Protein AF-A0A7C2ZBN2-F1 (afdb_monomer_lite)

pLDDT: mean 84.75, std 14.85, range [45.03, 97.25]

Sequence (56 aa):
MPYRHEITSTIPFRAFSAPLQIEGDRRLIEVLDDCGIGEKNSLGFGCWEPIVPQTG

Structure (mmCIF, N/CA/C/O backbone):
data_AF-A0A7C2ZBN2-F1
#
_entry.id   AF-A0A7C2ZBN2-F1
#
loop_
_atom_site.group_PDB
_atom_site.id
_atom_site.type_symbol
_atom_site.label_atom_id
_atom_site.label_alt_id
_atom_site.label_comp_id
_atom_site.label_asym_id
_atom_site.label_entity_id
_atom_site.label_seq_id
_atom_site.pdbx_PDB_ins_code
_atom_site.Cartn_x
_atom_site.Cartn_y
_atom_site.Cartn_z
_atom_site.occupancy
_atom_site.B_iso_or_equiv
_atom_site.auth_seq_id
_atom_site.auth_comp_id
_atom_site.auth_asym_id
_atom_site.auth_atom_id
_atom_site.pdbx_PDB_model_num
ATOM 1 N N . MET A 1 1 ? -10.639 -8.584 -24.401 1.00 45.03 1 MET A N 1
ATOM 2 C CA . MET A 1 1 ? -9.247 -9.057 -24.241 1.00 45.03 1 MET A CA 1
ATOM 3 C C . MET A 1 1 ? -8.709 -8.443 -22.958 1.00 45.03 1 MET A C 1
ATOM 5 O O . MET A 1 1 ? -8.753 -7.221 -22.878 1.00 45.03 1 MET A O 1
ATOM 9 N N . PRO A 1 2 ? -8.295 -9.210 -21.936 1.00 50.09 2 PRO A N 1
ATOM 10 C CA . PRO A 1 2 ? -7.674 -8.608 -20.765 1.00 50.09 2 PRO A CA 1
ATOM 11 C C . PRO A 1 2 ? -6.273 -8.129 -21.165 1.00 50.09 2 PRO A C 1
ATOM 13 O O . PRO A 1 2 ? -5.418 -8.935 -21.528 1.00 50.09 2 PRO A O 1
ATOM 16 N N . TYR A 1 3 ? -6.059 -6.814 -21.167 1.00 49.56 3 TYR A N 1
ATOM 17 C CA . TYR A 1 3 ? -4.731 -6.229 -21.336 1.00 49.56 3 TYR A CA 1
ATOM 18 C C . TYR A 1 3 ? -3.882 -6.633 -20.128 1.00 49.56 3 TYR A C 1
ATOM 20 O O . TYR A 1 3 ? -4.113 -6.176 -19.012 1.00 49.56 3 TYR A O 1
ATOM 28 N N . ARG A 1 4 ? -2.921 -7.534 -20.339 1.00 53.47 4 ARG A N 1
ATOM 29 C CA . ARG A 1 4 ? -1.914 -7.871 -19.335 1.00 53.47 4 ARG A CA 1
ATOM 30 C C . ARG A 1 4 ? -0.804 -6.832 -19.471 1.00 53.47 4 ARG A C 1
ATOM 32 O O . ARG A 1 4 ? -0.087 -6.836 -20.466 1.00 53.47 4 ARG A O 1
AT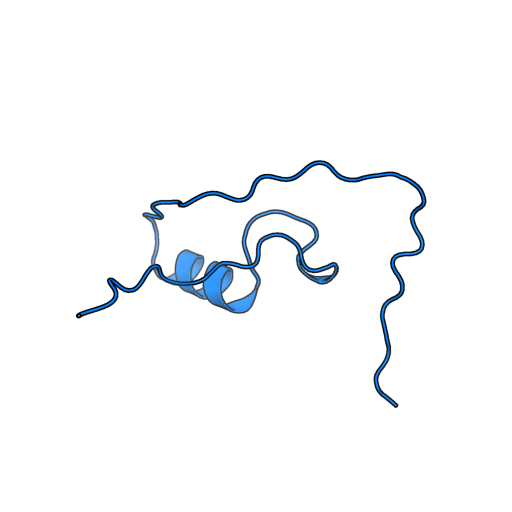OM 39 N N . HIS A 1 5 ? -0.703 -5.907 -18.519 1.00 54.75 5 HIS A N 1
ATOM 40 C CA . HIS A 1 5 ? 0.449 -5.013 -18.435 1.00 54.75 5 HIS A CA 1
ATOM 41 C C . HIS A 1 5 ? 1.678 -5.856 -18.074 1.00 54.75 5 HIS A C 1
ATOM 43 O O . HIS A 1 5 ? 1.901 -6.183 -16.912 1.00 54.75 5 HIS A O 1
ATOM 49 N N . GLU A 1 6 ? 2.444 -6.276 -19.079 1.00 59.00 6 GLU A N 1
ATOM 50 C CA . 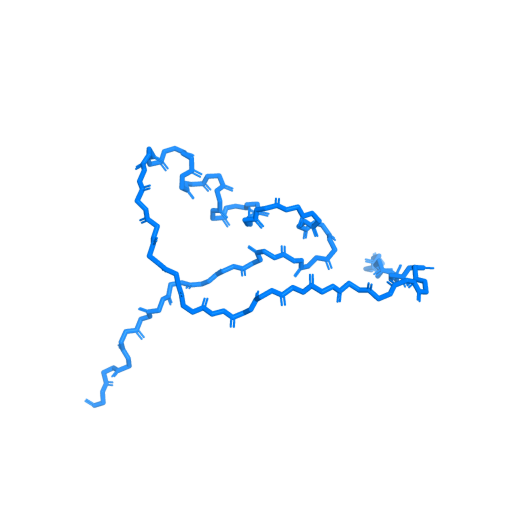GLU A 1 6 ? 3.759 -6.864 -18.849 1.00 59.00 6 GLU A CA 1
ATOM 51 C C . GLU A 1 6 ? 4.700 -5.761 -18.356 1.00 59.00 6 GLU A C 1
ATOM 53 O O . GLU A 1 6 ? 4.832 -4.707 -18.980 1.00 59.00 6 GLU A O 1
ATOM 58 N N . ILE A 1 7 ? 5.329 -5.980 -17.200 1.00 62.94 7 ILE A N 1
ATOM 59 C CA . ILE A 1 7 ? 6.356 -5.080 -16.678 1.00 62.94 7 ILE A CA 1
ATOM 60 C C . ILE A 1 7 ? 7.565 -5.198 -17.612 1.00 62.94 7 ILE A C 1
ATOM 62 O O . ILE A 1 7 ? 8.307 -6.172 -17.568 1.00 62.94 7 ILE A O 1
ATOM 66 N N . THR A 1 8 ? 7.750 -4.206 -18.481 1.00 60.00 8 THR A N 1
ATOM 67 C CA . THR A 1 8 ? 8.799 -4.183 -19.517 1.00 60.00 8 THR A CA 1
ATOM 68 C C . THR A 1 8 ? 10.170 -3.735 -19.001 1.00 60.00 8 THR A C 1
ATOM 70 O O . THR A 1 8 ? 11.145 -3.718 -19.750 1.00 60.00 8 THR A O 1
ATOM 73 N N . SER A 1 9 ? 10.264 -3.354 -17.724 1.00 66.69 9 SER A N 1
ATOM 74 C CA . SER A 1 9 ? 11.506 -2.895 -17.100 1.00 66.69 9 SER A CA 1
ATOM 75 C C . SER A 1 9 ? 12.346 -4.073 -16.613 1.00 66.69 9 SER A C 1
ATOM 77 O O . SER A 1 9 ? 11.904 -4.850 -15.772 1.00 66.69 9 SER A O 1
ATOM 79 N N . THR A 1 10 ? 13.598 -4.143 -17.062 1.00 79.25 10 THR A N 1
ATOM 80 C CA . THR A 1 10 ? 14.621 -5.056 -16.523 1.00 79.25 10 THR A CA 1
ATOM 81 C C . THR A 1 10 ? 15.257 -4.543 -15.227 1.00 79.25 10 THR A C 1
ATOM 83 O O . THR A 1 10 ? 16.054 -5.245 -14.607 1.00 79.25 10 THR A O 1
ATOM 86 N N . ILE A 1 11 ? 14.921 -3.318 -14.806 1.00 84.94 11 ILE A N 1
ATOM 87 C CA . ILE A 1 11 ? 15.437 -2.710 -13.578 1.00 84.94 11 ILE A CA 1
ATOM 88 C C . ILE A 1 11 ? 14.618 -3.232 -12.387 1.00 84.94 11 ILE A C 1
ATOM 90 O O . ILE A 1 11 ? 13.401 -3.024 -12.367 1.00 84.94 11 ILE A O 1
ATOM 94 N N . PRO A 1 12 ? 15.252 -3.878 -11.390 1.00 86.19 12 PRO A N 1
ATOM 95 C CA . PRO A 1 12 ? 14.562 -4.361 -10.203 1.00 86.19 12 PRO A CA 1
ATOM 96 C C . PRO A 1 12 ? 14.121 -3.202 -9.302 1.00 86.19 12 PRO A C 1
ATOM 98 O O . PRO A 1 12 ? 14.842 -2.218 -9.122 1.00 86.19 12 PRO A O 1
ATOM 101 N N . PHE A 1 13 ? 12.955 -3.354 -8.676 1.00 87.44 13 PHE A N 1
ATOM 102 C CA . PHE A 1 13 ? 12.443 -2.424 -7.671 1.00 87.44 13 PHE A CA 1
ATOM 103 C C . PHE A 1 13 ? 12.686 -2.974 -6.262 1.00 87.44 13 PHE A C 1
ATOM 105 O O . PHE A 1 13 ? 12.616 -4.181 -6.035 1.00 87.44 13 PHE A O 1
ATOM 112 N N . ARG A 1 14 ? 12.950 -2.083 -5.303 1.00 92.38 14 ARG A N 1
ATOM 113 C CA . ARG A 1 14 ? 12.963 -2.402 -3.869 1.00 92.38 14 ARG A CA 1
ATOM 114 C C . ARG A 1 14 ? 11.722 -1.792 -3.228 1.00 92.38 14 ARG A C 1
ATOM 116 O O . ARG A 1 14 ? 11.432 -0.627 -3.480 1.00 92.38 14 ARG A O 1
ATOM 123 N N . ALA A 1 15 ? 11.014 -2.575 -2.421 1.00 93.06 15 ALA A N 1
ATOM 124 C CA . ALA A 1 15 ? 9.784 -2.172 -1.746 1.00 93.06 15 ALA A CA 1
ATOM 125 C C . ALA A 1 15 ? 9.723 -2.768 -0.332 1.00 93.06 15 ALA A C 1
ATOM 127 O O . ALA A 1 15 ? 10.487 -3.679 -0.006 1.00 93.06 15 ALA A O 1
ATOM 128 N N . PHE A 1 16 ? 8.805 -2.257 0.487 1.00 94.25 16 PHE A N 1
ATOM 129 C CA . PHE A 1 16 ? 8.519 -2.771 1.824 1.00 94.25 16 PHE A CA 1
ATOM 130 C C . PHE A 1 16 ? 7.149 -3.449 1.851 1.00 94.25 16 PHE A C 1
ATOM 132 O O . PHE A 1 16 ? 6.218 -2.987 1.198 1.00 94.25 16 PHE A O 1
ATOM 139 N N . SER A 1 17 ? 7.038 -4.523 2.633 1.00 94.62 17 SER A N 1
ATOM 140 C CA . SER A 1 17 ? 5.775 -5.180 2.969 1.00 94.62 17 SER A CA 1
ATOM 141 C C . SER A 1 17 ? 5.760 -5.403 4.473 1.00 94.62 17 SER A C 1
ATOM 143 O O . SER A 1 17 ? 6.533 -6.212 4.986 1.00 94.62 17 SER A O 1
ATOM 145 N N . ALA A 1 18 ? 4.935 -4.642 5.181 1.00 92.88 18 ALA A N 1
ATOM 146 C CA . ALA A 1 18 ? 4.849 -4.679 6.632 1.00 92.88 18 ALA A CA 1
ATOM 147 C C . ALA A 1 18 ? 3.486 -4.146 7.100 1.00 92.88 18 ALA A C 1
ATOM 149 O O . ALA A 1 18 ? 2.865 -3.365 6.376 1.00 92.88 18 ALA A O 1
ATOM 150 N N . PRO A 1 19 ? 3.042 -4.513 8.315 1.00 94.19 19 PRO A N 1
ATOM 151 C CA . PRO A 1 19 ? 1.935 -3.835 8.976 1.00 94.19 19 PRO A CA 1
ATOM 152 C C . PRO A 1 19 ? 2.214 -2.335 9.127 1.00 94.19 19 PRO A C 1
ATOM 154 O O . PRO A 1 19 ? 3.337 -1.932 9.436 1.00 94.19 19 PRO A O 1
ATOM 157 N N . LEU A 1 20 ? 1.177 -1.521 8.951 1.00 91.75 20 LEU A N 1
ATOM 158 C CA . LEU A 1 20 ? 1.228 -0.067 9.073 1.00 91.75 20 LEU A CA 1
ATOM 159 C C . LEU A 1 20 ? 0.006 0.420 9.858 1.00 91.75 20 LEU A C 1
ATOM 161 O O . LEU A 1 20 ? -1.101 -0.070 9.651 1.00 91.75 20 LEU A O 1
ATOM 165 N N . GLN A 1 21 ? 0.210 1.411 10.724 1.00 93.75 21 GLN A N 1
ATOM 166 C CA . GLN A 1 21 ? -0.863 2.194 11.336 1.00 93.75 21 GLN A CA 1
ATOM 167 C C . GLN A 1 21 ? -0.973 3.530 10.593 1.00 93.75 21 GLN A C 1
ATOM 169 O O . GLN A 1 21 ? 0.019 4.248 10.472 1.00 93.75 21 GLN A O 1
ATOM 174 N N . ILE A 1 22 ? -2.162 3.840 10.069 1.00 91.00 22 ILE A N 1
ATOM 175 C CA . ILE A 1 22 ? -2.437 5.056 9.292 1.00 91.00 22 ILE A CA 1
ATOM 176 C C . ILE A 1 22 ? -3.382 5.950 10.091 1.00 91.00 22 ILE A C 1
ATOM 178 O O . ILE A 1 22 ? -4.440 5.505 10.532 1.00 91.00 22 ILE A O 1
ATOM 182 N N . GLU A 1 23 ? -3.017 7.221 10.238 1.00 94.56 23 GLU A N 1
ATOM 183 C CA . GLU A 1 23 ? -3.830 8.253 10.880 1.00 94.56 23 GLU A CA 1
ATOM 184 C C . GLU A 1 23 ? -3.773 9.531 10.035 1.00 94.56 23 GLU A C 1
ATOM 186 O O . GLU A 1 23 ? -2.721 9.877 9.494 1.00 94.56 23 GLU A O 1
ATOM 191 N N . GLY A 1 24 ? -4.896 10.236 9.888 1.00 94.38 24 GLY A N 1
ATOM 192 C CA . GLY A 1 24 ? -4.957 11.444 9.066 1.00 94.38 24 GLY A CA 1
ATOM 193 C C . GLY A 1 24 ? -6.372 11.840 8.657 1.00 94.38 24 GLY A C 1
ATOM 194 O O . GLY A 1 24 ? -7.357 11.329 9.192 1.00 94.38 24 GLY A O 1
ATOM 195 N N . ASP A 1 25 ? -6.469 12.768 7.701 1.00 97.25 25 ASP A N 1
ATOM 196 C CA . ASP A 1 25 ? -7.751 13.181 7.124 1.00 97.25 25 ASP A CA 1
ATOM 197 C C . ASP A 1 25 ? -8.432 11.986 6.446 1.00 97.25 25 ASP A C 1
ATOM 199 O O . ASP A 1 25 ? -7.859 11.330 5.573 1.00 97.25 25 ASP A O 1
ATOM 203 N N . ARG A 1 26 ? -9.685 11.736 6.827 1.00 95.56 26 ARG A N 1
ATOM 204 C CA . ARG A 1 26 ? -10.491 10.636 6.303 1.00 95.56 26 ARG A CA 1
ATOM 205 C C . ARG A 1 26 ? -10.577 10.634 4.775 1.00 95.56 26 ARG A C 1
ATOM 207 O O . ARG A 1 26 ? -10.515 9.566 4.183 1.00 95.56 26 ARG A O 1
ATOM 214 N N . ARG A 1 27 ? -10.671 11.800 4.133 1.00 96.62 27 ARG A N 1
ATOM 215 C CA . ARG A 1 27 ? -10.766 11.904 2.667 1.00 96.62 27 ARG A CA 1
ATOM 216 C C . ARG A 1 27 ? -9.491 11.435 1.979 1.00 96.62 27 ARG A C 1
ATOM 218 O O . ARG A 1 27 ? -9.547 10.897 0.883 1.00 96.62 27 ARG A O 1
ATOM 225 N N . LEU A 1 28 ? -8.338 11.641 2.615 1.00 95.06 28 LEU A N 1
ATOM 226 C CA . LEU A 1 28 ? -7.065 11.144 2.096 1.00 95.06 28 LEU A CA 1
ATOM 227 C C . LEU A 1 28 ? -6.944 9.636 2.297 1.00 95.06 28 LEU A C 1
ATOM 229 O O . LEU A 1 28 ? -6.433 8.953 1.419 1.00 95.06 28 LEU A O 1
ATOM 233 N N . ILE A 1 29 ? -7.450 9.117 3.416 1.00 94.38 29 ILE A N 1
ATOM 234 C CA . ILE A 1 29 ? -7.490 7.673 3.668 1.00 94.38 29 ILE A CA 1
ATOM 235 C C . ILE A 1 29 ? -8.401 6.971 2.652 1.00 94.38 29 ILE A C 1
ATOM 237 O O . ILE A 1 29 ? -8.024 5.927 2.138 1.00 94.38 29 ILE A O 1
ATOM 241 N N . GLU A 1 30 ? -9.542 7.565 2.298 1.00 94.94 30 GLU A N 1
ATOM 242 C CA . GLU A 1 30 ? -10.427 7.046 1.242 1.00 94.94 30 GLU A CA 1
ATOM 243 C C . GLU A 1 30 ? -9.708 6.993 -0.120 1.00 94.94 30 GLU A C 1
ATOM 245 O O . GLU A 1 30 ? -9.770 5.985 -0.814 1.00 94.94 30 GLU A O 1
ATOM 250 N N . VAL A 1 31 ? -8.911 8.013 -0.465 1.00 94.62 31 VAL A N 1
ATOM 251 C CA . VAL A 1 31 ? -8.075 7.981 -1.683 1.00 94.62 31 VAL A CA 1
ATOM 252 C C . VAL A 1 31 ? -7.011 6.879 -1.625 1.00 94.62 31 VAL A C 1
ATOM 254 O O . VAL A 1 31 ? -6.717 6.261 -2.646 1.00 94.62 31 VAL A O 1
ATOM 257 N N . LEU A 1 32 ? -6.413 6.628 -0.458 1.00 93.31 32 LEU A N 1
ATOM 258 C CA . LEU A 1 32 ? -5.449 5.537 -0.284 1.00 93.31 32 LEU A CA 1
ATOM 259 C C . LEU A 1 32 ? -6.101 4.156 -0.421 1.00 93.31 32 LEU A C 1
ATOM 261 O O . LEU A 1 32 ? -5.441 3.236 -0.900 1.00 93.31 32 LEU A O 1
ATOM 265 N N . ASP A 1 33 ? -7.354 4.002 0.003 1.00 93.12 33 ASP A N 1
ATOM 266 C CA . ASP A 1 33 ? -8.132 2.767 -0.165 1.00 93.12 33 ASP A CA 1
ATOM 267 C C . ASP A 1 33 ? -8.395 2.488 -1.653 1.00 93.12 33 ASP A C 1
ATOM 269 O O . ASP A 1 33 ? -8.134 1.390 -2.140 1.00 93.12 33 ASP A O 1
ATOM 273 N N . ASP A 1 34 ? -8.787 3.519 -2.406 1.00 94.62 34 ASP A N 1
ATOM 274 C CA . ASP A 1 34 ? -9.091 3.394 -3.834 1.00 94.62 34 ASP A CA 1
ATOM 275 C C . ASP A 1 34 ? -7.841 3.217 -4.715 1.00 94.62 34 ASP A C 1
ATOM 277 O O . ASP A 1 34 ? -7.856 2.472 -5.700 1.00 94.62 34 ASP A O 1
ATOM 281 N N . CYS A 1 35 ? -6.756 3.933 -4.403 1.00 94.94 35 CYS A N 1
ATOM 282 C CA . CYS A 1 35 ? -5.594 4.055 -5.290 1.00 94.94 35 CYS A CA 1
ATOM 283 C C . CYS A 1 35 ? -4.348 3.303 -4.809 1.00 94.94 35 CYS A C 1
ATOM 285 O O . CYS A 1 35 ? -3.473 3.023 -5.626 1.00 94.94 35 CYS A O 1
ATOM 287 N N . GLY A 1 36 ? -4.231 2.989 -3.519 1.00 94.88 36 GLY A N 1
ATOM 288 C CA . GLY A 1 36 ? -2.998 2.496 -2.906 1.00 94.88 36 GLY A CA 1
ATOM 289 C C . GLY A 1 36 ? -2.047 3.603 -2.430 1.00 94.88 36 GLY A C 1
ATOM 290 O O . GLY A 1 36 ? -2.225 4.794 -2.686 1.00 94.88 36 GLY A O 1
ATOM 291 N N . ILE A 1 37 ? -1.013 3.196 -1.692 1.00 94.06 37 ILE A N 1
ATOM 292 C CA . ILE A 1 37 ? -0.070 4.074 -0.992 1.00 94.06 37 ILE A CA 1
ATOM 293 C C . ILE A 1 37 ? 1.212 4.267 -1.812 1.00 94.06 37 ILE A C 1
ATOM 295 O O . ILE A 1 37 ? 1.800 3.312 -2.316 1.00 94.06 37 ILE A O 1
ATOM 299 N N . GLY A 1 38 ? 1.705 5.504 -1.881 1.00 93.25 38 GLY A N 1
ATOM 300 C CA . GLY A 1 38 ? 2.997 5.818 -2.493 1.00 93.25 38 GLY A CA 1
ATOM 301 C C . GLY A 1 38 ? 2.953 5.851 -4.021 1.00 93.25 38 GLY A C 1
ATOM 302 O O . GLY A 1 38 ? 2.007 6.356 -4.611 1.00 93.25 38 GLY A O 1
ATOM 303 N N . GLU A 1 39 ? 4.015 5.373 -4.670 1.00 93.62 39 GLU A N 1
ATOM 304 C CA . GLU A 1 39 ? 4.169 5.443 -6.126 1.00 93.62 39 GLU A CA 1
ATOM 305 C C . GLU A 1 39 ? 3.903 4.094 -6.814 1.00 93.62 39 GLU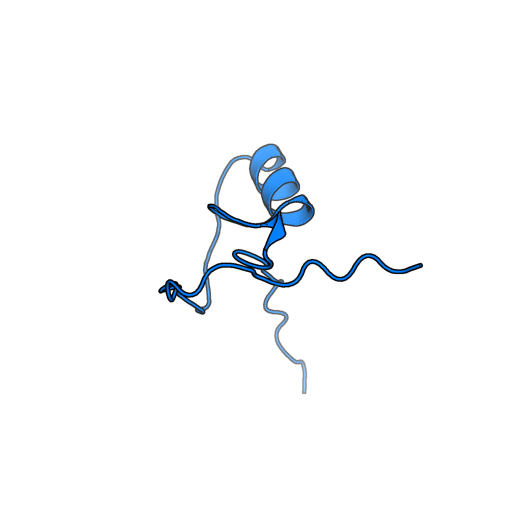 A C 1
ATOM 307 O O . GLU A 1 39 ? 3.972 3.030 -6.202 1.00 93.62 39 GLU A O 1
ATOM 312 N N . LYS A 1 40 ? 3.709 4.135 -8.142 1.00 92.06 40 LYS A N 1
ATOM 313 C CA . LYS A 1 40 ? 3.613 2.952 -9.024 1.00 92.06 40 LYS A CA 1
ATOM 314 C C . LYS A 1 40 ? 2.419 2.030 -8.729 1.00 92.06 40 LYS A C 1
ATOM 316 O O . LYS A 1 40 ? 2.497 0.832 -9.006 1.00 92.06 40 LYS A O 1
ATOM 321 N N . ASN A 1 41 ? 1.295 2.574 -8.259 1.00 94.19 41 ASN A N 1
ATOM 322 C CA . ASN A 1 41 ? 0.115 1.762 -7.941 1.00 94.19 41 ASN A CA 1
ATOM 323 C C . ASN A 1 41 ? -0.449 1.003 -9.149 1.00 94.19 41 ASN A C 1
ATOM 325 O O . ASN A 1 41 ? -0.811 -0.164 -9.034 1.00 94.19 41 ASN A O 1
ATOM 329 N N . SER A 1 42 ? -0.399 1.599 -10.344 1.00 90.94 42 SER A N 1
ATOM 330 C CA . SER A 1 42 ? -0.803 0.934 -11.592 1.00 90.94 42 SER A CA 1
ATOM 331 C C . SER A 1 42 ? 0.080 -0.258 -11.993 1.00 90.94 42 SER A C 1
ATOM 333 O O . SER A 1 42 ? -0.310 -1.039 -12.856 1.00 90.94 42 SER A O 1
ATOM 335 N N . LEU A 1 43 ? 1.255 -0.417 -11.370 1.00 89.62 43 LEU A N 1
ATOM 336 C CA . LEU A 1 43 ? 2.137 -1.580 -11.521 1.00 89.62 43 LEU A CA 1
ATOM 337 C C . LEU A 1 43 ? 1.966 -2.604 -10.383 1.00 89.62 43 LEU A C 1
ATOM 339 O O . LEU A 1 43 ? 2.720 -3.574 -10.332 1.00 89.62 43 LEU A O 1
ATOM 343 N N . GLY A 1 44 ? 1.004 -2.398 -9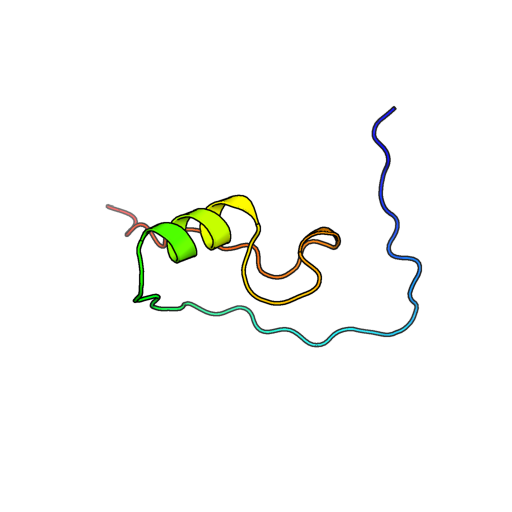.477 1.00 90.19 44 GLY A N 1
ATOM 344 C CA . GLY A 1 44 ? 0.677 -3.318 -8.384 1.00 90.19 44 GLY A CA 1
ATOM 345 C C . GLY A 1 44 ? 1.390 -3.047 -7.055 1.00 90.19 44 GLY A C 1
ATOM 346 O O . GLY A 1 44 ? 1.334 -3.893 -6.167 1.00 90.19 44 GLY A O 1
ATOM 347 N N . PHE A 1 45 ? 2.061 -1.902 -6.889 1.00 93.94 45 PHE A N 1
ATOM 348 C CA . PHE A 1 45 ? 2.699 -1.523 -5.620 1.00 93.94 45 PHE A CA 1
ATOM 349 C C . PHE A 1 45 ? 1.768 -0.700 -4.721 1.00 93.94 45 PHE A C 1
ATOM 351 O O . PHE A 1 45 ? 0.886 0.009 -5.199 1.00 93.94 45 PHE A O 1
ATOM 358 N N . GLY A 1 46 ? 1.989 -0.761 -3.406 1.00 94.50 46 GLY A N 1
ATOM 359 C CA . GLY A 1 46 ? 1.275 0.092 -2.450 1.00 94.50 46 GLY A CA 1
ATOM 360 C C . GLY A 1 46 ? -0.164 -0.327 -2.148 1.00 94.50 46 GLY A C 1
ATOM 361 O O . GLY A 1 46 ? -0.864 0.400 -1.450 1.00 94.50 46 GLY A O 1
ATOM 362 N N . CYS A 1 47 ? -0.611 -1.477 -2.654 1.00 94.25 47 CYS A N 1
ATOM 363 C CA . CYS A 1 47 ? -1.875 -2.074 -2.236 1.00 94.25 47 CYS A CA 1
ATOM 364 C C . CYS A 1 47 ? -1.796 -2.457 -0.751 1.00 94.25 47 CYS A C 1
ATOM 366 O O . CYS A 1 47 ? -0.755 -2.934 -0.288 1.00 94.25 47 CYS A O 1
ATOM 368 N N . TRP A 1 48 ? -2.881 -2.241 -0.015 1.00 92.38 48 TRP A N 1
ATOM 369 C CA . TRP A 1 48 ? -2.975 -2.545 1.407 1.00 92.38 48 TRP A CA 1
ATOM 370 C C . TRP A 1 48 ? -4.322 -3.193 1.713 1.00 92.38 48 TRP A C 1
ATOM 372 O O . TRP A 1 48 ? -5.256 -3.121 0.918 1.00 92.38 48 TRP A O 1
ATOM 382 N N . GLU A 1 49 ? -4.405 -3.846 2.865 1.00 91.00 49 GLU A N 1
ATOM 383 C CA . GLU A 1 49 ? -5.648 -4.420 3.361 1.00 91.00 49 GLU A CA 1
ATOM 384 C C . GLU A 1 49 ? -5.759 -4.213 4.877 1.00 91.00 49 GLU A C 1
ATOM 386 O O . GLU A 1 49 ? -4.736 -4.169 5.575 1.00 91.00 49 GLU A O 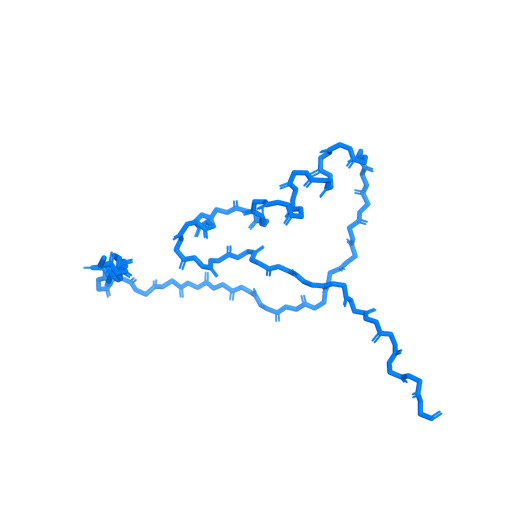1
ATOM 391 N N . PRO A 1 50 ? -6.982 -4.085 5.418 1.00 89.06 50 PRO A N 1
ATOM 392 C CA . PRO A 1 50 ? -7.185 -4.029 6.854 1.00 89.06 50 PRO A CA 1
ATOM 393 C C . PRO A 1 50 ? -6.740 -5.333 7.517 1.00 89.06 50 PRO A C 1
ATOM 395 O O . PRO A 1 50 ? -7.176 -6.423 7.146 1.00 89.06 50 PRO A O 1
ATOM 398 N N . ILE A 1 51 ? -5.932 -5.225 8.570 1.00 89.50 51 ILE A N 1
ATOM 399 C CA . ILE A 1 51 ? -5.594 -6.377 9.407 1.00 89.50 51 ILE A CA 1
ATOM 400 C C . ILE A 1 5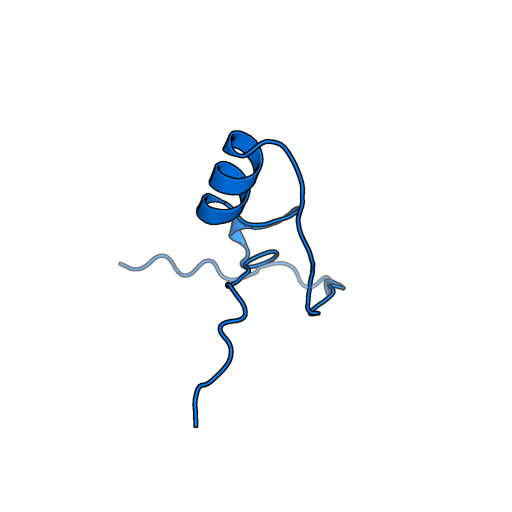1 ? -6.786 -6.647 10.330 1.00 89.50 51 ILE A C 1
ATOM 402 O O . ILE A 1 51 ? -6.940 -6.010 11.372 1.00 89.50 51 ILE A O 1
ATOM 406 N N . VAL A 1 52 ? -7.649 -7.584 9.937 1.00 84.56 52 VAL A N 1
ATOM 407 C CA . VAL A 1 52 ? -8.765 -8.042 10.773 1.00 84.56 52 VAL A CA 1
ATOM 408 C C . VAL A 1 52 ? -8.256 -9.138 11.718 1.00 84.56 52 VAL A C 1
ATOM 410 O O . VAL A 1 52 ? -7.685 -10.124 11.243 1.00 84.56 52 VAL A O 1
ATOM 413 N N . PRO A 1 53 ? -8.442 -9.019 13.047 1.00 79.44 53 PRO A N 1
ATOM 414 C CA . PRO A 1 53 ? -8.085 -10.089 13.971 1.00 79.44 53 PRO A CA 1
ATOM 415 C C . PRO A 1 53 ? -8.883 -11.351 13.630 1.00 79.44 53 PRO A C 1
ATOM 417 O O . PRO A 1 53 ? -10.115 -11.332 13.662 1.00 79.44 53 PRO A O 1
ATOM 420 N N . GLN A 1 54 ? -8.201 -12.452 13.304 1.00 71.56 54 GLN A N 1
ATOM 421 C CA . GLN A 1 54 ? -8.872 -13.736 13.109 1.00 71.56 54 GLN A CA 1
ATOM 422 C C . GLN A 1 54 ? -9.452 -14.176 14.456 1.00 71.56 54 GLN A C 1
ATOM 424 O O . GLN A 1 54 ? -8.713 -14.451 15.400 1.00 71.56 54 GLN A O 1
ATOM 429 N N . THR A 1 55 ? -10.778 -14.179 14.568 1.00 66.12 55 THR A N 1
ATOM 430 C CA . THR A 1 55 ? -11.478 -14.719 15.735 1.00 66.12 55 THR A CA 1
ATOM 431 C C . THR A 1 55 ? -11.485 -16.238 15.587 1.00 66.12 55 THR A C 1
ATOM 433 O O . THR A 1 55 ? -12.067 -16.753 14.634 1.00 66.12 55 THR A O 1
ATOM 436 N N . GLY A 1 56 ? -10.754 -16.926 16.467 1.00 56.19 56 GLY A N 1
ATOM 437 C CA . GLY A 1 56 ? -10.753 -18.388 16.582 1.00 56.19 56 GLY A CA 1
ATOM 438 C C . GLY A 1 56 ? -11.897 -18.908 17.436 1.00 56.19 56 GLY A C 1
ATOM 439 O O . GLY A 1 56 ? -12.390 -18.133 18.288 1.00 56.19 56 GLY A O 1
#

Radius of gyration: 14.68 Å; chains: 1; bounding box: 27×32×41 Å

Foldseek 3Di:
DPDDPDPPDPDDDDDDDDDDDDDDDPVVVVVCQVQADDDDSVVPPRHDDDDDPPDD

Secondary structure (DSSP, 8-state):
----------SPP----------S-HHHHHHHHHH-SSS-GGGT-S----------

=== Feature glossary ===
Annotated list of the representations used here:

Nearest PDB structures. The Foldseek neighbor list gives the closest experimentally determined structures in the PDB, ranked by structural alignment. TM-score near 1 means near-identical fold; near 0.3 means only rough topology match. This is how one finds what a novel AlphaFold prediction most resembles in the solved-structure universe.

Foldseek 3Di. Foldseek's 3Di representation compresses backbone geometry into a per-residue letter drawn from a learned twenty-state alphabet. It captures the tertiary interaction pattern around each residue — which residues are packed against it in space, regardless of where they are in sequence.

Radius of gyration, Cα contacts, bounding box. Radius of gyration (Rg) is the root-mean-square distance of Cα atoms from their centroid — a single number for overall size and compactness. A globular domain of N residues has Rg ≈ 2.2·N^0.38 Å; an extended or disordered chain has a much larger Rg. The Cα contact count is the number of residue pairs whose Cα atoms are within 8 Å and are more than four positions apart in sequence — a standard proxy for tertiary packing density. The bounding box is the smallest axis-aligned box enclosing all Cα atoms.

InterPro / GO / CATH / organism. The annotation block draws on four external resources. InterPro: which protein families and domains the sequence belongs to. GO: standardized terms for what the protein does, what process it participates in, and where in the cell it acts. CATH: which structural fold it has in the CATH hierarchy. Organism: the species of origin.

mmCIF coordinates. The mmCIF block holds the 3D Cartesian coordinates of each backbone atom (N, Cα, C, O) in ångströms. mmCIF is the PDB's canonical archive format — a tagged-loop text representation of the atomic model.

pLDDT. pLDDT is the predicted lDDT-Cα score: AlphaFold's confidence that the local environment of each residue (all inter-atomic distances within 15 Å) is correctly placed. It is a per-residue number between 0 and 100, with higher meaning more reliable.

Backbone torsions (φ/ψ). φ (phi) and ψ (psi) are the two rotatable backbone dihedrals per residue: φ is the C(i-1)–N–Cα–C torsion, ψ is the N–Cα–C–N(i+1) torsion, both in degrees on (−180°, 180°]. α-helical residues cluster near (−60°, −45°); β-strand residues near (−120°, +130°). A Ramachandran plot is simply a scatter of (φ, ψ) for every residue.

B-factor. For experimental (PDB) structures, the B-factor (temperature factor) quantifies the positional spread of each atom in the crystal — a combination of thermal vibration and static disorder — in units of Å². High B-factors mark flexible loops or poorly resolved regions; low B-factors mark the rigid, well-ordered core.

Secondary structure (3-state, P-SEA). SS3 is a coarse helix/strand/coil call (letters a/b/c) made by the P-SEA algorithm from inter-Cα distances and dihedrals. It is less detailed than DSSP but needs only Cα positions.

Predicted aligned error. Predicted aligned error is AlphaFold's pairwise confidence. Unlike pLDDT (per-residue), PAE is per-residue-pair and captures whether two parts of the structure are correctly placed relative to each other. Units are ångströms of expected positional error.

Solvent-accessible surface area. Solvent-accessible surface area (SASA) is the area in Å² traced out by the centre of a 1.4 Å probe sphere (a water molecule) rolled over the protein's van der Waals surface (Shrake–Rupley / Lee–Richards construction). Buried residues have near-zero SASA; fully exposed residues can exceed 200 Å². The total SASA scales roughly with the number of surface residues.

Secondary structure (8-state, DSSP). The SS8 string is DSSP's per-residue secondary-structure call. α-helix (H) means an i→i+4 H-bond ladder; β-strand (E) means the residue participates in a β-sheet; 3₁₀ (G) and π (I) are tighter and wider helices; T/S are turns/bends; '-' is loop.

Rendered structure images. Structure images are PyMOL renders from six orthogonal camera directions. Cartoon representation draws helices as coils and strands as arrows; sticks shows the backbone as bonds; surface shows the solvent-excluded envelope. Rainbow coloring maps sequence position to hue (blue→red, N→C); chain coloring assigns a distinct color per polypeptide.

Sequence. The amino-acid sequence is the protein's primary structure: the linear order of residues from the N-terminus to the C-terminus, written in one-letter code. Everything else here — the 3D coordinates, the secondary structure, the domain annotations — is ultimately a consequence of this string.

Contact-map, Ramachandran, and PAE plots. Three diagnostic plots accompany the record. The Cα contact map visualizes the tertiary structure as a 2D adjacency matrix (8 Å cutoff, sequence-local contacts suppressed). The Ramachandran plot shows the distribution of backbone (φ, ψ) torsions, with points in the α and β basins reflecting secondary structure content. The PAE plot shows AlphaFold's inter-residue confidence as a color matrix.